Protein AF-A0A966W311-F1 (afdb_monomer_lite)

Sequence (156 aa):
MRWWLFLTFLLVTSCRGEPTAVVNETCNRNYNRINAELEATNYCITYKDCTTVKFGCPFGCYYALNKDADVNYFTQQMRLYRQECNTCEYQCAPEARRLQCINHRCTIGFEADIHPKQDKWRVYRDPEDERVLNVPPPPKGTADQPKQKLLQPFTR

Structure (mmCIF, N/CA/C/O backbone):
data_AF-A0A966W311-F1
#
_entry.id   AF-A0A966W311-F1
#
loop_
_atom_site.group_PDB
_atom_site.id
_atom_site.type_symbol
_atom_site.label_atom_id
_atom_site.label_alt_id
_atom_site.label_comp_id
_atom_site.label_asym_id
_atom_site.label_entity_id
_atom_site.label_seq_id
_atom_site.pdbx_PDB_ins_code
_atom_site.Cartn_x
_atom_site.Cartn_y
_atom_site.Cartn_z
_atom_site.occupancy
_atom_site.B_iso_or_equiv
_atom_site.auth_seq_id
_atom_site.auth_comp_id
_atom_site.auth_asym_id
_atom_site.auth_atom_id
_atom_site.pdbx_PDB_model_num
ATOM 1 N N . MET A 1 1 ? 18.727 19.021 75.616 1.00 45.47 1 MET A N 1
ATOM 2 C CA . MET A 1 1 ? 18.469 18.074 74.510 1.00 45.47 1 MET A CA 1
ATOM 3 C C . MET A 1 1 ? 17.061 18.346 73.996 1.00 45.47 1 MET A C 1
ATOM 5 O O . MET A 1 1 ? 16.103 18.064 74.700 1.00 45.47 1 MET A O 1
ATOM 9 N N . ARG A 1 2 ? 16.942 19.059 72.868 1.00 47.03 2 ARG A N 1
ATOM 10 C CA . ARG A 1 2 ? 15.672 19.549 72.304 1.00 47.03 2 ARG A CA 1
ATOM 11 C C . ARG A 1 2 ? 15.184 18.557 71.250 1.00 47.03 2 ARG A C 1
ATOM 13 O O . ARG A 1 2 ? 15.861 18.347 70.252 1.00 47.03 2 ARG A O 1
ATOM 20 N N . TRP A 1 3 ? 14.033 17.954 71.516 1.00 48.94 3 TRP A N 1
ATOM 21 C CA . TRP A 1 3 ? 13.428 16.864 70.754 1.00 48.94 3 TRP A CA 1
ATOM 22 C C . TRP A 1 3 ? 12.116 17.352 70.131 1.00 48.94 3 TRP A C 1
ATOM 24 O O . TRP A 1 3 ? 11.046 16.917 70.515 1.00 48.94 3 TRP A O 1
ATOM 34 N N . TRP A 1 4 ? 12.184 18.353 69.254 1.00 50.94 4 TRP A N 1
ATOM 35 C CA . TRP A 1 4 ? 11.025 18.907 68.544 1.00 50.94 4 TRP A CA 1
ATOM 36 C C . TRP A 1 4 ? 11.514 19.460 67.209 1.00 50.94 4 TRP A C 1
ATOM 38 O O . TRP A 1 4 ? 12.092 20.539 67.199 1.00 50.94 4 TRP A O 1
ATOM 48 N N . LEU A 1 5 ? 11.354 18.691 66.127 1.00 53.41 5 LEU A N 1
ATOM 49 C CA . LEU A 1 5 ? 11.270 19.138 64.722 1.00 53.41 5 LEU A CA 1
ATOM 50 C C . LEU A 1 5 ? 11.012 17.911 63.818 1.00 53.41 5 LEU A C 1
ATOM 52 O O . LEU A 1 5 ? 11.727 17.634 62.865 1.00 53.41 5 LEU A O 1
ATOM 56 N N . PHE A 1 6 ? 9.969 17.149 64.146 1.00 57.44 6 PHE A N 1
ATOM 57 C CA . PHE A 1 6 ? 9.293 16.269 63.192 1.00 57.44 6 PHE A CA 1
ATOM 58 C C . PHE A 1 6 ? 7.971 16.942 62.839 1.00 57.44 6 PHE A C 1
ATOM 60 O O . PHE A 1 6 ? 6.929 16.580 63.372 1.00 57.44 6 PHE A O 1
ATOM 67 N N . LEU A 1 7 ? 8.002 17.984 62.010 1.00 56.34 7 LEU A N 1
ATOM 68 C CA . LEU A 1 7 ? 6.771 18.563 61.486 1.00 56.34 7 LEU A CA 1
ATOM 69 C C . LEU A 1 7 ? 6.967 19.029 60.044 1.00 56.34 7 LEU A C 1
ATOM 71 O O . LEU A 1 7 ? 7.806 19.874 59.746 1.00 56.34 7 LEU A O 1
ATOM 75 N N . THR A 1 8 ? 6.111 18.458 59.196 1.00 60.50 8 THR A N 1
ATOM 76 C CA . THR A 1 8 ? 5.566 19.029 57.961 1.00 60.50 8 THR A CA 1
ATOM 77 C C . THR A 1 8 ? 6.534 19.269 56.812 1.00 60.50 8 THR A C 1
ATOM 79 O O . THR A 1 8 ? 6.935 20.394 56.565 1.00 60.50 8 THR A O 1
ATOM 82 N N . PHE A 1 9 ? 6.759 18.235 56.003 1.00 53.72 9 PHE A N 1
ATOM 83 C CA . PHE A 1 9 ? 6.685 18.396 54.547 1.00 53.72 9 PHE A CA 1
ATOM 84 C C . PHE A 1 9 ? 6.136 17.096 53.937 1.00 53.72 9 PHE A C 1
ATOM 86 O O . PHE A 1 9 ? 6.820 16.336 53.260 1.00 53.72 9 PHE A O 1
ATOM 93 N N . LEU A 1 10 ? 4.859 16.823 54.242 1.00 54.69 10 LEU A N 1
ATOM 94 C CA . LEU A 1 10 ? 4.003 15.963 53.426 1.00 54.69 10 LEU A CA 1
ATOM 95 C C . LEU A 1 10 ? 3.847 16.682 52.082 1.00 54.69 10 LEU A C 1
ATOM 97 O O . LEU A 1 10 ? 2.935 17.485 51.891 1.00 54.69 10 LEU A O 1
ATOM 101 N N . LEU A 1 11 ? 4.799 16.445 51.178 1.00 57.00 11 LEU A N 1
ATOM 102 C CA . LEU A 1 11 ? 4.604 16.677 49.757 1.00 57.00 11 LEU A CA 1
ATOM 103 C C . LEU A 1 11 ? 3.418 15.805 49.361 1.00 57.00 11 LEU A C 1
ATOM 105 O O . LEU A 1 11 ? 3.548 14.607 49.127 1.00 57.00 11 LEU A O 1
ATOM 109 N N . VAL A 1 12 ? 2.239 16.423 49.339 1.00 58.44 12 VAL A N 1
ATOM 110 C CA . VAL A 1 12 ? 1.098 15.956 48.564 1.00 58.44 12 VAL A CA 1
ATOM 111 C C . VAL A 1 12 ? 1.536 16.097 47.111 1.00 58.44 12 VAL A C 1
ATOM 113 O O . VAL A 1 12 ? 1.206 17.063 46.425 1.00 58.44 12 VAL A O 1
ATOM 116 N N . THR A 1 13 ? 2.372 15.164 46.659 1.00 64.62 13 THR A N 1
ATOM 117 C CA . THR A 1 13 ? 2.631 14.908 45.251 1.00 64.62 13 THR A CA 1
ATOM 118 C C . THR A 1 13 ? 1.300 14.423 44.713 1.00 64.62 13 THR A C 1
ATOM 120 O O . THR A 1 13 ? 0.960 13.244 44.749 1.00 64.62 13 THR A O 1
ATOM 123 N N . SER A 1 14 ? 0.476 15.395 44.334 1.00 57.12 14 SER A N 1
ATOM 124 C CA . SER A 1 14 ? -0.745 15.192 43.592 1.00 57.12 14 SER A CA 1
ATOM 125 C C . SER A 1 14 ? -0.320 14.484 42.312 1.00 57.12 14 SER A C 1
ATOM 127 O O . SER A 1 14 ? 0.188 15.114 41.385 1.00 57.12 14 SER A O 1
ATOM 129 N N . CYS A 1 15 ? -0.442 13.156 42.300 1.00 64.44 15 CYS A N 1
ATOM 130 C CA . CYS A 1 15 ? -0.427 12.369 41.084 1.00 64.44 15 CYS A CA 1
ATOM 131 C C . CYS A 1 15 ? -1.618 12.856 40.257 1.00 64.44 15 CYS A C 1
ATOM 133 O O . CYS A 1 15 ? -2.712 12.299 40.325 1.00 64.44 15 CYS A O 1
ATOM 135 N N . ARG A 1 16 ? -1.427 13.941 39.502 1.00 66.56 16 ARG A N 1
ATOM 136 C CA . ARG A 1 16 ? -2.211 14.198 38.304 1.00 66.56 16 ARG A CA 1
ATOM 137 C C . ARG A 1 16 ? -1.909 13.015 37.400 1.00 66.56 16 ARG A C 1
ATOM 139 O O . ARG A 1 16 ? -0.871 12.997 36.751 1.00 66.56 16 ARG A O 1
ATOM 146 N N . GLY A 1 17 ? -2.762 11.994 37.457 1.00 60.34 17 GLY A N 1
ATOM 147 C CA . GLY A 1 17 ? -2.795 10.970 36.430 1.00 60.34 17 GLY A CA 1
ATOM 148 C C . GLY A 1 17 ? -3.001 11.706 35.119 1.00 60.34 17 GLY A C 1
ATOM 149 O O . GLY A 1 17 ? -4.065 12.287 34.900 1.00 60.34 17 GLY A O 1
ATOM 150 N N . GLU A 1 18 ? -1.949 11.780 34.309 1.00 64.06 18 GLU A N 1
ATOM 151 C CA . GLU A 1 18 ? -2.090 12.212 32.931 1.00 64.06 18 GLU A CA 1
ATOM 152 C C . GLU A 1 18 ? -3.158 11.317 32.300 1.00 64.06 18 GLU A C 1
ATOM 154 O O . GLU A 1 18 ? -3.146 10.104 32.541 1.00 64.06 18 GLU A O 1
ATOM 159 N N . PRO A 1 19 ? -4.117 11.886 31.552 1.00 60.56 19 PRO A N 1
ATOM 160 C CA . PRO A 1 19 ? -5.024 11.079 30.766 1.00 60.56 19 PRO A CA 1
ATOM 161 C C . PRO A 1 19 ? -4.152 10.279 29.807 1.00 60.56 19 PRO A C 1
ATOM 163 O O . PRO A 1 19 ? -3.635 10.808 28.823 1.00 60.56 19 PRO A O 1
ATOM 166 N N . THR A 1 20 ? -3.939 9.004 30.125 1.00 58.88 20 THR A N 1
ATOM 167 C CA . THR A 1 20 ? -3.372 8.070 29.176 1.00 58.88 20 THR A CA 1
ATOM 168 C C . THR A 1 20 ? -4.370 8.056 28.038 1.00 58.88 20 THR A C 1
ATOM 170 O O . THR A 1 20 ? -5.514 7.630 28.199 1.00 58.88 20 THR A O 1
ATOM 173 N N . ALA A 1 21 ? -3.976 8.633 26.902 1.00 59.97 21 ALA A N 1
ATOM 174 C CA . ALA A 1 21 ? -4.679 8.397 25.661 1.00 59.97 21 ALA A CA 1
ATOM 175 C C . ALA A 1 21 ? -4.801 6.878 25.576 1.00 59.97 21 ALA A C 1
ATOM 177 O O . ALA A 1 21 ? -3.786 6.184 25.492 1.00 59.97 21 ALA A O 1
ATOM 178 N N . VAL A 1 22 ? -6.018 6.362 25.751 1.00 58.69 22 VAL A N 1
ATOM 179 C CA . VAL A 1 22 ? -6.291 4.934 25.656 1.00 58.69 22 VAL A CA 1
ATOM 180 C C . VAL A 1 22 ? -6.101 4.621 24.187 1.00 58.69 22 VAL A C 1
ATOM 182 O O . VAL A 1 22 ? -7.022 4.723 23.380 1.00 58.69 22 VAL A O 1
ATOM 185 N N . VAL A 1 23 ? -4.852 4.359 23.815 1.00 65.38 23 VAL A N 1
ATOM 186 C CA . VAL A 1 23 ? -4.510 3.896 22.488 1.00 65.38 23 VAL A CA 1
ATOM 187 C C . VAL A 1 23 ? -5.241 2.577 22.365 1.00 65.38 23 VAL A C 1
ATOM 189 O O . VAL A 1 23 ? -4.987 1.651 23.133 1.00 65.38 23 VAL A O 1
ATOM 192 N N . ASN A 1 24 ? -6.223 2.525 21.470 1.00 85.81 24 ASN A N 1
ATOM 193 C CA . ASN A 1 24 ? -7.012 1.325 21.280 1.00 85.81 24 ASN A CA 1
ATOM 194 C C . ASN A 1 24 ? -6.063 0.231 20.765 1.00 85.81 24 ASN A C 1
ATOM 196 O O . ASN A 1 24 ? -5.690 0.218 19.592 1.00 85.81 24 ASN A O 1
ATOM 200 N N . GLU A 1 25 ? -5.611 -0.648 21.664 1.00 89.69 25 GLU A N 1
ATOM 201 C CA . GLU A 1 25 ? -4.614 -1.681 21.366 1.00 89.69 25 GLU A CA 1
ATOM 202 C C . GLU A 1 25 ? -5.067 -2.583 20.216 1.00 89.69 25 GLU A C 1
ATOM 204 O O . GLU A 1 25 ? -4.249 -3.007 19.398 1.00 89.69 25 GLU A O 1
ATOM 209 N N . THR A 1 26 ? -6.375 -2.832 20.115 1.00 91.00 26 THR A N 1
ATOM 210 C CA . THR A 1 26 ? -6.983 -3.576 19.008 1.00 91.00 26 THR A CA 1
ATOM 211 C C . THR A 1 26 ? -6.765 -2.853 17.686 1.00 91.00 26 THR A C 1
ATOM 213 O O . THR A 1 26 ? -6.376 -3.477 16.700 1.00 91.00 26 THR A O 1
ATOM 216 N N . CYS A 1 27 ? -6.927 -1.532 17.667 1.00 90.69 27 CYS A N 1
ATOM 217 C CA . CYS A 1 27 ? -6.671 -0.723 16.483 1.00 90.69 27 CYS A CA 1
ATOM 218 C C . CYS A 1 27 ? -5.199 -0.720 16.102 1.00 90.69 27 CYS A C 1
ATOM 220 O O . CYS A 1 27 ? -4.873 -1.026 14.962 1.00 90.69 27 CYS A O 1
ATOM 222 N N . ASN A 1 28 ? -4.288 -0.508 17.049 1.00 91.25 28 ASN A N 1
ATOM 223 C CA . ASN A 1 28 ? -2.859 -0.606 16.749 1.00 91.25 28 ASN A CA 1
ATOM 224 C C . ASN A 1 28 ? -2.475 -1.988 16.207 1.00 91.25 28 ASN A C 1
ATOM 226 O O . ASN A 1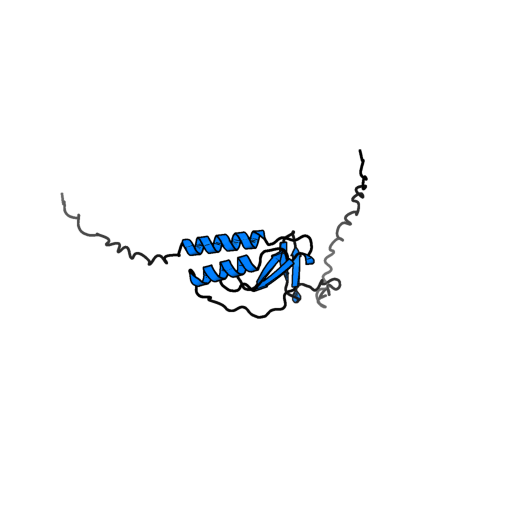 28 ? -1.725 -2.094 15.237 1.00 91.25 28 ASN A O 1
ATOM 230 N N . ARG A 1 29 ? -3.024 -3.058 16.788 1.00 93.94 29 ARG A N 1
ATOM 231 C CA . ARG A 1 29 ? -2.790 -4.427 16.321 1.00 93.94 29 ARG A CA 1
ATOM 232 C C . ARG A 1 29 ? -3.303 -4.636 14.897 1.00 93.94 29 ARG A C 1
ATOM 234 O O . ARG A 1 29 ? -2.569 -5.163 14.064 1.00 93.94 29 ARG A O 1
ATOM 241 N N . ASN A 1 30 ? -4.531 -4.209 14.611 1.00 93.75 30 ASN A N 1
ATOM 242 C CA . ASN A 1 30 ? -5.134 -4.342 13.286 1.00 93.75 30 ASN A CA 1
ATOM 243 C C . ASN A 1 30 ? -4.400 -3.496 12.241 1.00 93.75 30 ASN A C 1
ATOM 245 O O . ASN A 1 30 ? -4.159 -3.980 11.137 1.00 93.75 30 ASN A O 1
ATOM 249 N N . TYR A 1 31 ? -3.987 -2.278 12.597 1.00 93.50 31 TYR A N 1
ATOM 250 C CA . TYR A 1 31 ? -3.182 -1.412 11.740 1.00 93.50 31 TYR A CA 1
ATOM 251 C C . TYR A 1 31 ? -1.858 -2.086 11.374 1.00 93.50 31 TYR A C 1
ATOM 253 O O . TYR A 1 31 ? -1.554 -2.251 10.194 1.00 93.50 31 TYR A O 1
ATOM 261 N N . ASN A 1 32 ? -1.107 -2.543 12.381 1.00 95.06 32 ASN A N 1
ATOM 262 C CA . ASN A 1 32 ? 0.189 -3.187 12.182 1.00 95.06 32 ASN A CA 1
ATOM 263 C C . ASN A 1 32 ? 0.068 -4.461 11.342 1.00 95.06 32 ASN A C 1
ATOM 265 O O . ASN A 1 32 ? 0.903 -4.695 10.471 1.00 95.06 32 ASN A O 1
ATOM 269 N N . ARG A 1 33 ? -0.985 -5.259 11.567 1.00 96.81 33 ARG A N 1
ATOM 270 C CA . ARG A 1 33 ? -1.264 -6.460 10.773 1.00 96.81 33 ARG A CA 1
ATOM 271 C C . ARG A 1 33 ? -1.496 -6.115 9.302 1.00 96.81 33 ARG A C 1
ATOM 273 O O . ARG A 1 33 ? -0.799 -6.649 8.448 1.00 96.81 33 ARG A O 1
ATOM 280 N N . ILE A 1 34 ? -2.432 -5.207 9.013 1.00 95.50 34 ILE A N 1
ATOM 281 C CA . ILE A 1 34 ? -2.757 -4.803 7.635 1.00 95.50 34 ILE A CA 1
ATOM 282 C C . ILE A 1 34 ? -1.520 -4.215 6.946 1.00 95.50 34 ILE A C 1
ATOM 284 O O . ILE A 1 34 ? -1.239 -4.548 5.799 1.00 95.50 34 ILE A O 1
ATOM 288 N N . ASN A 1 35 ? -0.749 -3.380 7.649 1.00 94.88 35 ASN A N 1
ATOM 289 C CA . ASN A 1 35 ? 0.459 -2.774 7.098 1.00 94.88 35 ASN A CA 1
ATOM 290 C C . ASN A 1 35 ? 1.538 -3.817 6.767 1.00 94.88 35 ASN A C 1
ATOM 292 O O . ASN A 1 35 ? 2.153 -3.753 5.707 1.00 94.88 35 ASN A O 1
ATOM 296 N N . ALA A 1 36 ? 1.743 -4.808 7.638 1.00 97.06 36 ALA A N 1
ATOM 297 C CA . ALA A 1 36 ? 2.680 -5.897 7.377 1.00 97.06 36 ALA A CA 1
ATOM 298 C C . ALA A 1 36 ? 2.252 -6.757 6.175 1.00 97.06 36 ALA A C 1
ATOM 300 O O . ALA A 1 36 ? 3.091 -7.141 5.362 1.00 97.06 36 ALA A O 1
ATOM 301 N N . GLU A 1 37 ? 0.953 -7.033 6.032 1.00 97.19 37 GLU A N 1
ATOM 302 C CA . GLU A 1 37 ? 0.415 -7.770 4.884 1.00 97.19 37 GLU A CA 1
ATOM 303 C C . GLU A 1 37 ? 0.572 -6.976 3.573 1.00 97.19 37 GLU A C 1
ATOM 305 O O . GLU A 1 37 ? 0.964 -7.552 2.560 1.00 97.19 37 GLU A O 1
ATOM 310 N N . LEU A 1 38 ? 0.350 -5.656 3.585 1.00 95.81 38 LEU A N 1
ATOM 311 C CA . LEU A 1 38 ? 0.613 -4.792 2.424 1.00 95.81 38 LEU A CA 1
ATOM 312 C C . LEU A 1 38 ? 2.088 -4.829 2.016 1.00 95.81 38 LEU A C 1
ATOM 314 O O . LEU A 1 38 ? 2.391 -5.042 0.842 1.00 95.81 38 LEU A O 1
ATOM 318 N N . GLU A 1 39 ? 3.000 -4.681 2.977 1.00 95.88 39 GLU A N 1
ATOM 319 C CA . GLU A 1 39 ? 4.446 -4.760 2.742 1.00 95.88 39 GLU A CA 1
ATOM 320 C C . GLU A 1 39 ? 4.866 -6.114 2.160 1.00 95.88 39 GLU A C 1
ATOM 322 O O . GLU A 1 39 ? 5.712 -6.171 1.270 1.00 95.88 39 GLU A O 1
ATOM 327 N N . ALA A 1 40 ? 4.240 -7.211 2.592 1.00 97.62 40 ALA A N 1
ATOM 328 C CA . ALA A 1 40 ? 4.505 -8.536 2.037 1.00 97.62 40 ALA A CA 1
ATOM 329 C C . ALA A 1 40 ? 4.095 -8.658 0.556 1.00 97.62 40 ALA A C 1
ATOM 331 O O . ALA A 1 40 ? 4.675 -9.453 -0.180 1.00 97.62 40 ALA A O 1
ATOM 332 N N . THR A 1 41 ? 3.133 -7.852 0.095 1.00 97.75 41 THR A N 1
ATOM 333 C CA . THR A 1 41 ? 2.734 -7.795 -1.324 1.00 97.75 41 THR A CA 1
ATOM 334 C C . THR A 1 41 ? 3.561 -6.820 -2.163 1.00 97.75 41 THR A C 1
ATOM 336 O O . THR A 1 41 ? 3.387 -6.747 -3.380 1.00 97.75 41 THR A O 1
ATOM 339 N N . ASN A 1 42 ? 4.487 -6.082 -1.549 1.00 97.56 42 ASN A N 1
ATOM 340 C CA . ASN A 1 42 ? 5.347 -5.113 -2.219 1.00 97.56 42 ASN A CA 1
ATOM 341 C C . ASN A 1 42 ? 6.579 -5.788 -2.849 1.00 97.56 42 ASN A C 1
ATOM 343 O O . ASN A 1 42 ? 7.708 -5.593 -2.407 1.00 97.56 42 ASN A O 1
ATOM 347 N N . TYR A 1 43 ? 6.377 -6.583 -3.900 1.00 98.31 43 TYR A N 1
ATOM 348 C CA . TYR A 1 43 ? 7.471 -7.273 -4.590 1.00 98.31 43 TYR A CA 1
ATOM 349 C C . TYR A 1 43 ? 7.334 -7.239 -6.115 1.00 98.31 43 TYR A C 1
ATOM 351 O O . TYR A 1 43 ? 6.228 -7.206 -6.657 1.00 98.31 43 TYR A O 1
ATOM 359 N N . CYS A 1 44 ? 8.465 -7.276 -6.822 1.00 98.38 44 CYS A N 1
ATOM 360 C CA . CYS A 1 44 ? 8.501 -7.287 -8.286 1.00 98.38 44 CYS A CA 1
ATOM 361 C C . CYS A 1 44 ? 9.804 -7.856 -8.863 1.00 98.38 44 CYS A C 1
ATOM 363 O O . CYS A 1 44 ? 10.858 -7.842 -8.222 1.00 98.38 44 CYS A O 1
ATOM 365 N N . ILE A 1 45 ? 9.730 -8.308 -10.119 1.00 98.25 45 ILE A N 1
ATOM 366 C CA . ILE A 1 45 ? 10.902 -8.583 -10.964 1.00 98.25 45 ILE A CA 1
ATOM 367 C C . ILE A 1 45 ? 11.097 -7.416 -11.936 1.00 98.25 45 ILE A C 1
ATOM 369 O O . ILE A 1 45 ? 12.212 -6.947 -12.151 1.00 98.25 45 ILE A O 1
ATOM 373 N N . THR A 1 46 ? 9.996 -6.919 -12.502 1.00 97.31 46 THR A N 1
ATOM 374 C CA . THR A 1 46 ? 9.956 -5.773 -13.411 1.00 97.31 46 THR A CA 1
ATOM 375 C C . THR A 1 46 ? 8.856 -4.796 -12.999 1.00 97.31 46 THR A C 1
ATOM 377 O O . THR A 1 46 ? 7.932 -5.152 -12.273 1.00 97.31 46 THR A O 1
ATOM 380 N N . TYR A 1 47 ? 8.889 -3.558 -13.507 1.00 95.88 47 TYR A N 1
ATOM 381 C CA . TYR A 1 47 ? 7.825 -2.580 -13.222 1.00 95.88 47 TYR A CA 1
ATOM 382 C C . TYR A 1 47 ? 6.434 -3.044 -13.697 1.00 95.88 47 TYR A C 1
ATOM 384 O O . TYR A 1 47 ? 5.426 -2.573 -13.182 1.00 95.88 47 TYR A O 1
ATOM 392 N N . LYS A 1 48 ? 6.369 -3.969 -14.669 1.00 97.00 48 LYS A N 1
ATOM 393 C CA . LYS A 1 48 ? 5.113 -4.541 -15.182 1.00 97.00 48 LYS A CA 1
ATOM 394 C C . LYS A 1 48 ? 4.442 -5.486 -14.190 1.00 97.00 48 LYS A C 1
ATOM 396 O O . LYS A 1 48 ? 3.292 -5.856 -14.404 1.00 97.00 48 LYS A O 1
ATOM 401 N N . ASP A 1 49 ? 5.160 -5.894 -13.149 1.00 98.12 49 ASP A N 1
ATOM 402 C CA . ASP A 1 49 ? 4.617 -6.692 -12.053 1.00 98.12 49 ASP A CA 1
ATOM 403 C C . ASP A 1 49 ? 3.995 -5.812 -10.976 1.00 98.12 49 ASP A C 1
ATOM 405 O O . ASP A 1 49 ? 3.409 -6.339 -10.044 1.0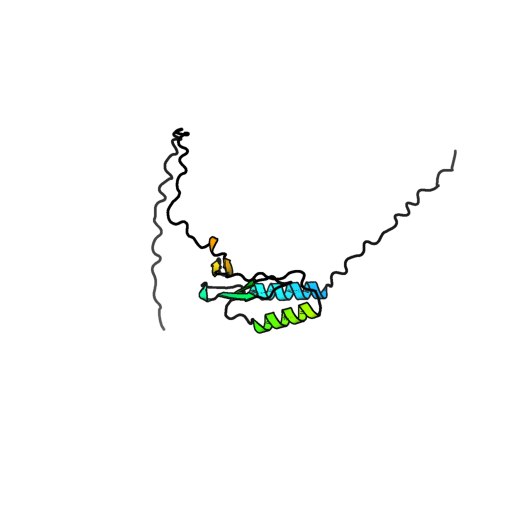0 98.12 49 ASP A O 1
ATOM 409 N N . CYS A 1 50 ? 4.108 -4.488 -11.089 1.00 97.19 50 CYS A N 1
ATOM 410 C CA . CYS A 1 50 ? 3.565 -3.554 -10.121 1.00 97.19 50 CYS A CA 1
ATOM 411 C C . CYS A 1 50 ? 2.210 -3.003 -10.572 1.00 97.19 50 CYS A C 1
ATOM 413 O O . CYS A 1 50 ? 1.962 -2.774 -11.756 1.00 97.19 50 CYS A O 1
ATOM 415 N N . THR A 1 51 ? 1.365 -2.705 -9.594 1.00 95.88 51 THR A N 1
ATOM 416 C CA . THR A 1 51 ? 0.135 -1.929 -9.731 1.00 95.88 51 THR A CA 1
ATOM 417 C C . THR A 1 51 ? 0.064 -0.872 -8.627 1.00 95.88 51 THR A C 1
ATOM 419 O O . THR A 1 51 ? 0.747 -0.983 -7.605 1.00 95.88 51 THR A O 1
ATOM 422 N N . THR A 1 52 ? -0.753 0.160 -8.831 1.00 93.88 52 THR A N 1
ATOM 423 C CA . THR A 1 52 ? -0.984 1.222 -7.844 1.00 93.88 52 THR A CA 1
ATOM 424 C C . THR A 1 52 ? -2.412 1.139 -7.338 1.00 93.88 52 THR A C 1
ATOM 426 O O . THR A 1 52 ? -3.350 1.122 -8.134 1.00 93.88 52 THR A O 1
ATOM 429 N N . VAL A 1 53 ? -2.593 1.181 -6.020 1.00 93.12 53 VAL A N 1
ATOM 430 C CA . VAL A 1 53 ? -3.918 1.236 -5.393 1.00 93.12 53 VAL A CA 1
ATOM 431 C C . VAL A 1 53 ? -4.026 2.460 -4.496 1.00 93.12 53 VAL A C 1
ATOM 433 O O . VAL A 1 53 ? -3.092 2.812 -3.774 1.00 93.12 53 VAL A O 1
ATOM 436 N N . LYS A 1 54 ? -5.186 3.120 -4.546 1.00 91.94 54 LYS A N 1
ATOM 437 C CA . LYS A 1 54 ? -5.522 4.262 -3.694 1.00 91.94 54 LYS A CA 1
ATOM 438 C C . LYS A 1 54 ? -6.346 3.793 -2.496 1.00 91.94 54 LYS A C 1
ATOM 440 O O . LYS A 1 54 ? -7.565 3.684 -2.584 1.00 91.94 54 LYS A O 1
ATOM 445 N N . PHE A 1 55 ? -5.676 3.527 -1.381 1.00 89.81 55 PHE A N 1
ATOM 446 C CA . PHE A 1 55 ? -6.320 3.080 -0.143 1.00 89.81 55 PHE A CA 1
ATOM 447 C C . PHE A 1 55 ? -6.796 4.238 0.744 1.00 89.81 55 PHE A C 1
ATOM 449 O O . PHE A 1 55 ? -7.885 4.178 1.330 1.00 89.81 55 PHE A O 1
ATOM 456 N N . GLY A 1 56 ? -5.998 5.307 0.797 1.00 88.38 56 GLY A N 1
ATOM 457 C CA . GLY A 1 56 ? -6.272 6.497 1.588 1.00 88.38 56 GLY A CA 1
ATOM 458 C C . GLY A 1 56 ? -5.905 6.354 3.065 1.00 88.38 56 GLY A C 1
ATOM 459 O O . GLY A 1 56 ? -5.204 5.439 3.494 1.00 88.38 56 GLY A O 1
ATOM 460 N N . CYS A 1 57 ? -6.385 7.303 3.859 1.00 86.75 57 CYS A N 1
ATOM 461 C CA . CYS A 1 57 ? -6.174 7.318 5.299 1.00 86.75 57 CYS A CA 1
ATOM 462 C C . CYS A 1 57 ? -6.812 6.075 5.979 1.00 86.75 57 CYS A C 1
ATOM 464 O O . CYS A 1 57 ? -7.863 5.593 5.525 1.00 86.75 57 CYS A O 1
ATOM 466 N N . PRO A 1 58 ? -6.185 5.523 7.040 1.00 90.25 58 PRO A N 1
ATOM 467 C CA . PRO A 1 58 ? -4.916 5.946 7.664 1.00 90.25 58 PRO A CA 1
ATOM 468 C C . PRO A 1 58 ? -3.656 5.349 7.037 1.00 90.25 58 PRO A C 1
ATOM 470 O O . PRO A 1 58 ? -2.559 5.768 7.383 1.00 90.25 58 PRO A O 1
ATOM 473 N N . PHE A 1 59 ? -3.797 4.399 6.119 1.00 89.12 59 PHE A N 1
ATOM 474 C CA . PHE A 1 59 ? -2.667 3.626 5.611 1.00 89.12 59 PHE A CA 1
ATOM 475 C C . PHE A 1 59 ? -1.787 4.436 4.658 1.00 89.12 59 PHE A C 1
ATOM 477 O O . PHE A 1 59 ? -0.619 4.134 4.499 1.00 89.12 59 PHE A O 1
ATOM 484 N N . GLY A 1 60 ? -2.295 5.494 4.042 1.00 88.94 60 GLY A N 1
ATOM 485 C CA . GLY A 1 60 ? -1.535 6.308 3.101 1.00 88.94 60 GLY A CA 1
ATOM 486 C C . GLY A 1 60 ? -2.240 6.375 1.762 1.00 88.94 60 GLY A C 1
ATOM 487 O O . GLY A 1 60 ? -3.079 5.544 1.412 1.00 88.94 60 GLY A O 1
ATOM 488 N N . CYS A 1 61 ? -1.940 7.420 1.001 1.00 89.50 61 CYS A N 1
ATOM 489 C CA . CYS A 1 61 ? -2.748 7.730 -0.168 1.00 89.50 61 CYS A CA 1
ATOM 490 C C . CYS A 1 61 ? -2.633 6.704 -1.283 1.00 89.50 61 CYS A C 1
ATOM 492 O O . CYS A 1 61 ? -3.650 6.308 -1.845 1.00 89.50 61 CYS A O 1
ATOM 494 N N . TYR A 1 62 ? -1.417 6.269 -1.582 1.00 91.50 62 TYR A N 1
ATOM 495 C CA . TYR A 1 62 ? -1.148 5.389 -2.702 1.00 91.50 62 TYR A CA 1
ATOM 496 C C . TYR A 1 62 ? -0.128 4.346 -2.293 1.00 91.50 62 TYR A C 1
ATOM 498 O O . TYR A 1 62 ? 0.897 4.686 -1.706 1.00 91.50 62 TYR A O 1
ATOM 506 N N . TYR A 1 63 ? -0.409 3.106 -2.662 1.00 93.94 63 TYR A N 1
ATOM 507 C CA . TYR A 1 63 ? 0.480 1.974 -2.474 1.00 93.94 63 TYR A CA 1
ATOM 508 C C . TYR A 1 63 ? 0.857 1.398 -3.824 1.00 93.94 63 TYR A C 1
ATOM 510 O O . TYR A 1 63 ? -0.003 1.243 -4.691 1.00 93.94 63 TYR A O 1
ATOM 518 N N . ALA A 1 64 ? 2.135 1.069 -3.976 1.00 95.44 64 ALA A N 1
ATOM 519 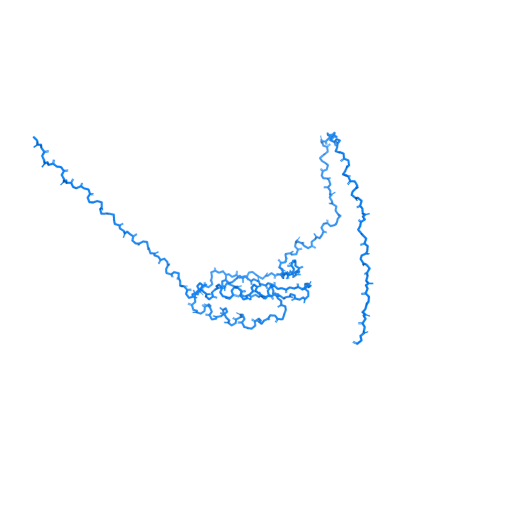C CA . ALA A 1 64 ? 2.608 0.235 -5.062 1.00 95.44 64 ALA A CA 1
ATOM 520 C C . ALA A 1 64 ? 2.741 -1.195 -4.541 1.00 95.44 64 ALA A C 1
ATOM 522 O O . ALA A 1 64 ? 3.377 -1.439 -3.518 1.00 95.44 64 ALA A O 1
ATOM 523 N N . LEU A 1 65 ? 2.116 -2.134 -5.228 1.00 96.81 65 LEU A N 1
ATOM 524 C CA . LEU A 1 65 ? 2.033 -3.538 -4.835 1.00 96.81 65 LEU A CA 1
ATOM 525 C C . LEU A 1 65 ? 2.170 -4.421 -6.064 1.00 96.81 65 LEU A C 1
ATOM 527 O O . LEU A 1 65 ? 2.053 -3.938 -7.190 1.00 96.81 65 LEU A O 1
ATOM 531 N N . ASN A 1 66 ? 2.437 -5.704 -5.857 1.00 98.38 66 ASN A N 1
ATOM 532 C CA . ASN A 1 66 ? 2.433 -6.659 -6.947 1.00 98.38 66 ASN A CA 1
ATOM 533 C C . ASN A 1 66 ? 1.034 -6.718 -7.591 1.00 98.38 66 ASN A C 1
ATOM 535 O O . ASN A 1 66 ? 0.026 -6.718 -6.890 1.00 98.38 66 ASN A O 1
ATOM 539 N N . LYS A 1 67 ? 0.953 -6.772 -8.920 1.00 98.00 67 LYS A N 1
ATOM 540 C CA . LYS A 1 67 ? -0.304 -6.802 -9.683 1.00 98.00 67 LYS A CA 1
ATOM 541 C C . LYS A 1 67 ? -1.206 -7.989 -9.330 1.00 98.00 67 LYS A C 1
ATOM 543 O O . LYS A 1 67 ? -2.412 -7.886 -9.518 1.00 98.00 67 LYS A O 1
ATOM 548 N N . ASP A 1 68 ? -0.619 -9.075 -8.828 1.00 98.12 68 ASP A N 1
ATOM 549 C CA . ASP A 1 68 ? -1.320 -10.303 -8.453 1.00 98.12 68 ASP A CA 1
ATOM 550 C C . ASP A 1 68 ? -1.776 -10.282 -6.978 1.00 98.12 68 ASP A C 1
ATOM 552 O O . ASP A 1 68 ? -2.332 -11.259 -6.478 1.00 98.12 68 ASP A O 1
ATOM 556 N N . ALA A 1 69 ? -1.550 -9.180 -6.253 1.00 97.75 69 ALA A N 1
ATOM 557 C CA . ALA A 1 69 ? -2.022 -9.014 -4.883 1.00 97.75 69 ALA A CA 1
ATOM 558 C C . ALA A 1 69 ? -3.557 -8.902 -4.809 1.00 97.75 69 ALA A C 1
ATOM 560 O O . ALA A 1 69 ? -4.203 -8.293 -5.665 1.00 97.75 69 ALA A O 1
ATOM 561 N N . ASP A 1 70 ? -4.147 -9.427 -3.732 1.00 97.81 70 ASP A N 1
ATOM 562 C CA . ASP A 1 70 ? -5.595 -9.387 -3.507 1.00 97.81 70 ASP A CA 1
ATOM 563 C C . ASP A 1 70 ? -6.065 -8.001 -3.027 1.00 97.81 70 ASP A C 1
ATOM 565 O O . ASP A 1 70 ? -6.266 -7.729 -1.840 1.00 97.81 70 ASP A O 1
ATOM 569 N N . VAL A 1 71 ? -6.246 -7.088 -3.981 1.00 95.69 71 VAL A N 1
ATOM 570 C CA . VAL A 1 71 ? -6.700 -5.712 -3.724 1.00 95.69 71 VAL A CA 1
ATOM 571 C C . VAL A 1 71 ? -8.077 -5.669 -3.048 1.00 95.69 71 VAL A C 1
ATOM 573 O O . VAL A 1 71 ? -8.346 -4.768 -2.244 1.00 95.69 71 VAL A O 1
ATOM 576 N N . ASN A 1 72 ? -8.949 -6.638 -3.338 1.00 96.38 72 ASN A N 1
ATOM 577 C CA . ASN A 1 72 ? -10.291 -6.698 -2.763 1.00 96.38 72 ASN A CA 1
ATOM 578 C C . ASN A 1 72 ? -10.227 -7.016 -1.270 1.00 96.38 72 ASN A C 1
ATOM 580 O O . ASN A 1 72 ? -10.872 -6.327 -0.473 1.00 96.38 72 ASN A O 1
ATOM 584 N N . TYR A 1 73 ? -9.394 -7.988 -0.892 1.00 96.38 73 TYR A N 1
ATOM 585 C CA . TYR A 1 73 ? -9.114 -8.304 0.503 1.00 96.38 73 TYR A CA 1
ATOM 586 C C . TYR A 1 73 ? -8.645 -7.063 1.272 1.00 96.38 73 TYR A C 1
ATOM 588 O O . TYR A 1 73 ? -9.276 -6.680 2.261 1.00 96.38 73 TYR A O 1
ATOM 596 N N . PHE A 1 74 ? -7.612 -6.363 0.790 1.00 95.75 74 PHE A N 1
ATOM 597 C CA . PHE A 1 74 ? -7.090 -5.175 1.480 1.00 95.75 74 PHE A CA 1
ATOM 598 C C . PHE A 1 74 ? -8.124 -4.056 1.588 1.00 95.75 74 PHE A C 1
ATOM 600 O O . PHE A 1 74 ? -8.283 -3.450 2.650 1.00 95.75 74 PHE A O 1
ATOM 607 N N . THR A 1 75 ? -8.889 -3.820 0.522 1.00 93.94 75 THR A N 1
ATOM 608 C CA . THR A 1 75 ? -9.966 -2.822 0.523 1.00 93.94 75 THR A CA 1
ATOM 609 C C . THR A 1 75 ? -11.007 -3.134 1.600 1.00 93.94 75 THR A C 1
ATOM 611 O O . THR A 1 75 ? -11.449 -2.236 2.325 1.00 93.94 75 THR A O 1
ATOM 614 N N . GLN A 1 76 ? -11.375 -4.409 1.751 1.00 95.44 76 GLN A N 1
ATOM 615 C CA . GLN A 1 76 ? -12.304 -4.855 2.782 1.00 95.44 76 GLN A CA 1
ATOM 616 C C . GLN A 1 76 ? -11.717 -4.701 4.190 1.00 95.44 76 GLN A C 1
ATOM 618 O O . GLN A 1 76 ? -12.401 -4.155 5.057 1.00 95.44 76 GLN A O 1
ATOM 623 N N . GLN A 1 77 ? -10.466 -5.117 4.416 1.00 95.19 77 GLN A N 1
ATOM 624 C CA . GLN A 1 77 ? -9.801 -4.994 5.720 1.00 95.19 77 GLN A CA 1
ATOM 625 C C . GLN A 1 77 ? -9.696 -3.535 6.172 1.00 95.19 77 GLN A C 1
ATOM 627 O O . GLN A 1 77 ? -10.009 -3.208 7.314 1.00 95.19 77 GLN A O 1
ATOM 632 N N . MET A 1 78 ? -9.341 -2.627 5.265 1.00 92.31 78 MET A N 1
ATOM 633 C CA . MET A 1 78 ? -9.256 -1.199 5.575 1.00 92.31 78 MET A CA 1
ATOM 634 C C . MET A 1 78 ? -10.620 -0.562 5.819 1.00 92.31 78 MET A C 1
ATOM 636 O O . MET A 1 78 ? -10.740 0.355 6.631 1.00 92.31 78 MET A O 1
ATOM 640 N N . ARG A 1 79 ? -11.666 -1.025 5.124 1.00 91.31 79 ARG A N 1
ATOM 641 C CA . ARG A 1 79 ? -13.040 -0.592 5.397 1.00 91.31 79 ARG A CA 1
ATOM 642 C C . ARG A 1 79 ? -13.459 -0.979 6.815 1.00 91.31 79 ARG A C 1
ATOM 644 O O . ARG A 1 79 ? -13.977 -0.117 7.514 1.00 91.31 79 ARG A O 1
ATOM 651 N N . LEU A 1 80 ? -13.205 -2.222 7.226 1.00 92.88 80 LEU A N 1
ATOM 652 C CA . LEU A 1 80 ? -13.497 -2.700 8.582 1.00 92.88 80 LEU A CA 1
ATOM 653 C C . LEU A 1 80 ? -12.695 -1.916 9.625 1.00 92.88 80 LEU A C 1
ATOM 655 O O . LEU A 1 80 ? -13.270 -1.381 1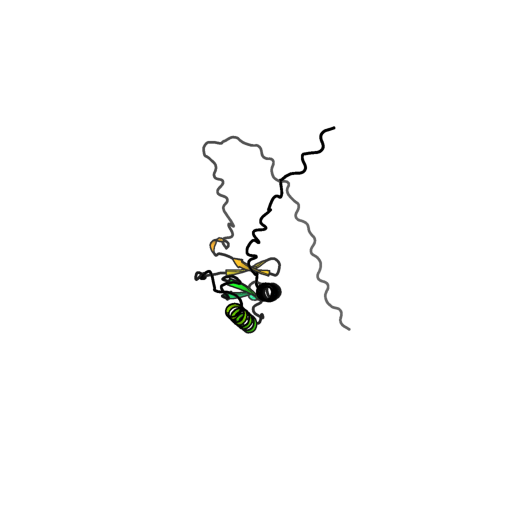0.565 1.00 92.88 80 LEU A O 1
ATOM 659 N N . TYR A 1 81 ? -11.395 -1.724 9.385 1.00 92.69 81 TYR A N 1
ATOM 660 C CA . TYR A 1 81 ? -10.550 -0.897 10.243 1.00 92.69 81 TYR A CA 1
ATOM 661 C C . TYR A 1 81 ? -11.133 0.509 10.445 1.00 92.69 81 TYR A C 1
ATOM 663 O O . TYR A 1 81 ? -11.252 0.980 11.570 1.00 92.69 81 TYR A O 1
ATOM 671 N N . ARG A 1 82 ? -11.534 1.192 9.365 1.00 89.81 82 ARG A N 1
ATOM 672 C CA . ARG A 1 82 ? -12.117 2.543 9.451 1.00 89.81 82 ARG A CA 1
ATOM 673 C C . ARG A 1 82 ? -13.439 2.582 10.217 1.00 89.81 82 ARG A C 1
ATOM 675 O O . ARG A 1 82 ? -13.736 3.593 10.836 1.00 89.81 82 ARG A O 1
ATOM 682 N N . GLN A 1 83 ? -14.227 1.511 10.174 1.00 90.31 83 GLN A N 1
ATOM 683 C CA . GLN A 1 83 ? -15.478 1.425 10.932 1.00 90.31 83 GLN A CA 1
ATOM 684 C C . GLN A 1 83 ? -15.234 1.288 12.440 1.00 90.31 83 GLN A C 1
ATOM 686 O O . GLN A 1 83 ? -16.026 1.799 13.224 1.00 90.31 83 GLN A O 1
ATOM 691 N N . GLU A 1 84 ? -14.152 0.619 12.837 1.00 90.06 84 GLU A N 1
ATOM 692 C CA . GLU A 1 84 ? -13.864 0.301 14.241 1.00 90.06 84 GLU A CA 1
ATOM 693 C C . GLU A 1 84 ? -12.940 1.315 14.924 1.00 90.06 84 GLU A C 1
ATOM 695 O O . GLU A 1 84 ? -13.073 1.560 16.122 1.00 90.06 84 GLU A O 1
ATOM 700 N N . CYS A 1 85 ? -11.976 1.871 14.185 1.00 87.31 85 CYS A N 1
ATOM 701 C CA . CYS A 1 85 ? -10.752 2.385 14.791 1.00 87.31 85 CYS A CA 1
ATOM 702 C C . CYS A 1 85 ? -10.424 3.848 14.552 1.00 87.31 85 CYS A C 1
ATOM 704 O O . CYS A 1 85 ? -9.730 4.423 15.389 1.00 87.31 85 CYS A O 1
ATOM 706 N N . ASN A 1 86 ? -10.824 4.457 13.432 1.00 71.81 86 ASN A N 1
ATOM 707 C CA . ASN A 1 86 ? -10.468 5.857 13.218 1.00 71.81 86 ASN A CA 1
ATOM 708 C C . ASN A 1 86 ? -11.301 6.593 12.164 1.00 71.81 86 ASN A C 1
ATOM 710 O O . ASN A 1 86 ? -11.718 6.029 11.152 1.00 71.81 86 ASN A O 1
ATOM 714 N N . THR A 1 87 ? -11.411 7.901 12.382 1.00 69.81 87 THR A N 1
ATOM 715 C CA . THR A 1 87 ? -11.816 8.935 11.427 1.00 69.81 87 THR A CA 1
ATOM 716 C C . THR A 1 87 ? -10.628 9.348 10.558 1.00 69.81 87 THR A C 1
ATOM 718 O O . THR A 1 87 ? -9.539 9.593 11.066 1.00 69.81 87 THR A O 1
ATOM 721 N N . CYS A 1 88 ? -10.817 9.432 9.238 1.00 77.19 88 CYS A N 1
ATOM 722 C CA . CYS A 1 88 ? -9.773 9.915 8.334 1.00 77.19 88 CYS A CA 1
ATOM 723 C C . CYS A 1 88 ? -9.401 11.372 8.639 1.00 77.19 88 CYS A C 1
ATOM 725 O O . CYS A 1 88 ? -10.255 12.248 8.532 1.00 77.19 88 CYS A O 1
ATOM 727 N N . GLU A 1 89 ? -8.126 11.643 8.911 1.00 80.19 89 GLU A N 1
ATOM 728 C CA . GLU A 1 89 ? -7.633 13.005 9.175 1.00 80.19 89 GLU A CA 1
ATOM 729 C C . GLU A 1 89 ? -7.224 13.763 7.904 1.00 80.19 89 GLU A C 1
ATOM 731 O O . GLU A 1 89 ? -7.018 14.974 7.937 1.00 80.19 89 GLU A O 1
ATOM 736 N N . TYR A 1 90 ? -7.103 13.072 6.766 1.00 83.81 90 TYR A N 1
ATOM 737 C CA . TYR A 1 90 ? -6.630 13.680 5.524 1.00 83.81 90 TYR A CA 1
ATOM 738 C C . TYR A 1 90 ? -7.288 13.099 4.271 1.00 83.81 90 TYR A C 1
ATOM 740 O O . TYR A 1 90 ? -7.730 11.946 4.228 1.00 83.81 90 TYR A O 1
ATOM 748 N N . GLN A 1 91 ? -7.315 13.921 3.222 1.00 85.31 91 GLN A N 1
ATOM 749 C CA . GLN A 1 91 ? -7.740 13.547 1.877 1.00 85.31 91 GLN A CA 1
ATOM 750 C C . GLN A 1 91 ? -6.535 13.439 0.945 1.00 85.31 91 GLN A C 1
ATOM 752 O O . GLN A 1 91 ? -5.532 14.130 1.099 1.00 85.31 91 GLN A O 1
ATOM 757 N N . CYS A 1 92 ? -6.648 12.564 -0.047 1.00 86.88 92 CYS A N 1
ATOM 758 C CA . CYS A 1 92 ? -5.564 12.274 -0.974 1.00 86.88 92 CYS A CA 1
ATOM 759 C C . CYS A 1 92 ? -5.736 13.026 -2.287 1.00 86.88 92 CYS A C 1
ATOM 761 O O . CYS A 1 92 ? -6.722 12.786 -2.998 1.00 86.88 92 CYS A O 1
ATOM 763 N N . ALA A 1 93 ? -4.745 13.853 -2.626 1.00 84.31 93 ALA A N 1
ATOM 764 C CA . ALA A 1 93 ? -4.662 14.542 -3.909 1.00 84.31 93 ALA A CA 1
ATOM 765 C C . ALA A 1 93 ? -4.707 13.544 -5.083 1.00 84.31 93 ALA A C 1
ATOM 767 O O . ALA A 1 93 ? -4.208 12.427 -4.936 1.00 84.31 93 ALA A O 1
ATOM 768 N N . PRO A 1 94 ? -5.322 13.899 -6.225 1.00 74.25 94 PRO A N 1
ATOM 769 C CA . PRO A 1 94 ? -5.240 13.110 -7.446 1.00 74.25 94 PRO A CA 1
ATOM 770 C C . PRO A 1 94 ? -3.865 13.315 -8.094 1.00 74.25 94 PRO A C 1
ATOM 772 O O . PRO A 1 94 ? -3.560 14.407 -8.556 1.00 74.25 94 PRO A O 1
ATOM 775 N N . GLU A 1 95 ? -3.036 12.275 -8.151 1.00 73.25 95 GLU A N 1
ATOM 776 C CA . GLU A 1 95 ? -1.745 12.343 -8.846 1.00 73.25 95 GLU A CA 1
ATOM 777 C C . GLU A 1 95 ? -1.555 11.212 -9.849 1.00 73.25 95 GLU A C 1
ATOM 779 O O . GLU A 1 95 ? -1.867 10.049 -9.575 1.00 73.25 95 GLU A O 1
ATOM 784 N N . ALA A 1 96 ? -0.969 11.580 -10.991 1.00 60.06 96 ALA A N 1
ATOM 785 C CA . ALA A 1 96 ? -0.353 10.651 -11.920 1.00 60.06 96 ALA A CA 1
ATOM 786 C C . ALA A 1 96 ? 0.971 10.171 -11.316 1.00 60.06 96 ALA A C 1
ATOM 788 O O . ALA A 1 96 ? 1.835 10.963 -10.944 1.00 60.06 96 ALA A O 1
ATOM 789 N N . ARG A 1 97 ? 1.103 8.856 -11.179 1.00 80.06 97 ARG A N 1
ATOM 790 C CA . ARG A 1 97 ? 2.222 8.202 -10.506 1.00 80.06 97 ARG A CA 1
ATOM 791 C C . ARG A 1 97 ? 2.781 7.138 -11.430 1.00 80.06 97 ARG A C 1
ATOM 793 O O . ARG A 1 97 ? 2.019 6.295 -11.905 1.00 80.06 97 ARG A O 1
ATOM 800 N N . ARG A 1 98 ? 4.090 7.164 -11.693 1.00 89.31 98 ARG A N 1
ATOM 801 C CA . ARG A 1 98 ? 4.736 6.094 -12.460 1.00 89.31 98 ARG A CA 1
ATOM 802 C C . ARG A 1 98 ? 5.267 5.033 -11.508 1.00 89.31 98 ARG A C 1
ATOM 804 O O . ARG A 1 98 ? 5.849 5.344 -10.470 1.00 89.31 98 ARG A O 1
ATOM 811 N N . LEU A 1 99 ? 5.060 3.780 -11.885 1.00 93.75 99 LEU A N 1
ATOM 812 C CA . LEU A 1 99 ? 5.548 2.630 -11.140 1.00 93.75 99 LEU A CA 1
ATOM 813 C C . LEU A 1 99 ? 6.971 2.284 -11.557 1.00 93.75 99 LEU A C 1
ATOM 815 O O . LEU A 1 99 ? 7.316 2.316 -12.740 1.00 93.75 99 LEU A O 1
ATOM 819 N N . GLN A 1 100 ? 7.779 1.919 -10.573 1.00 94.69 100 GLN A N 1
ATOM 820 C CA . GLN A 1 100 ? 9.132 1.422 -10.759 1.00 94.69 100 GLN A CA 1
ATOM 821 C C . GLN A 1 100 ? 9.312 0.130 -9.958 1.00 94.69 100 GLN A C 1
ATOM 823 O O . GLN A 1 100 ? 8.591 -0.126 -8.995 1.00 94.69 100 GLN A O 1
ATOM 828 N N . CYS A 1 101 ? 10.278 -0.686 -10.375 1.00 96.50 101 CYS A N 1
ATOM 829 C CA . CYS A 1 101 ? 10.731 -1.843 -9.614 1.00 96.50 101 CYS A CA 1
ATOM 830 C C . CYS A 1 101 ? 12.189 -1.611 -9.221 1.00 96.50 101 CYS A C 1
ATOM 832 O O . CYS A 1 101 ? 13.077 -1.702 -10.069 1.00 96.50 101 CYS A O 1
ATOM 834 N N . ILE A 1 102 ? 12.427 -1.256 -7.959 1.00 95.81 102 ILE A N 1
ATOM 835 C CA . ILE A 1 102 ? 13.760 -0.955 -7.426 1.00 95.81 102 ILE A CA 1
ATOM 836 C C . ILE A 1 102 ? 14.031 -1.925 -6.285 1.00 95.81 102 ILE A C 1
ATOM 838 O O . ILE A 1 102 ? 13.215 -2.050 -5.378 1.00 95.81 102 ILE A O 1
ATOM 842 N N . ASN A 1 103 ? 15.176 -2.612 -6.317 1.00 96.56 103 ASN A N 1
ATOM 843 C CA . ASN A 1 103 ? 15.569 -3.578 -5.283 1.00 96.56 103 ASN A CA 1
ATOM 844 C C . ASN A 1 103 ? 14.474 -4.625 -4.996 1.00 96.56 103 ASN A C 1
ATOM 846 O O . ASN A 1 103 ? 14.168 -4.909 -3.841 1.00 96.56 103 ASN A O 1
ATOM 850 N N . HIS A 1 104 ? 13.863 -5.163 -6.058 1.00 97.69 104 HIS A N 1
ATOM 851 C CA . HIS A 1 104 ? 12.752 -6.123 -5.994 1.00 97.69 104 HIS A CA 1
ATOM 852 C C . HIS A 1 104 ? 11.484 -5.622 -5.289 1.00 97.69 104 HIS A C 1
ATOM 854 O O . HIS A 1 104 ? 10.645 -6.431 -4.899 1.00 97.69 104 HIS A O 1
ATOM 860 N N . ARG A 1 105 ? 11.315 -4.303 -5.152 1.00 97.88 105 ARG A N 1
ATOM 861 C CA . ARG A 1 105 ? 10.153 -3.664 -4.529 1.00 97.88 105 ARG A CA 1
ATOM 862 C C . ARG A 1 105 ? 9.466 -2.699 -5.482 1.00 97.88 105 ARG A C 1
ATOM 864 O O . ARG A 1 105 ? 10.122 -1.981 -6.240 1.00 97.88 105 ARG A O 1
ATOM 871 N N . CYS A 1 106 ? 8.138 -2.677 -5.427 1.00 97.00 106 CYS A N 1
ATOM 872 C CA . CYS A 1 106 ? 7.342 -1.738 -6.204 1.00 97.00 106 CYS A CA 1
ATOM 873 C C . CYS A 1 106 ? 7.414 -0.351 -5.559 1.00 97.00 106 CYS A C 1
ATOM 875 O O . CYS A 1 106 ? 7.073 -0.186 -4.389 1.00 97.00 106 CYS A O 1
ATOM 877 N N . THR A 1 107 ? 7.839 0.655 -6.314 1.00 94.38 107 THR A N 1
ATOM 878 C CA . THR A 1 107 ? 7.952 2.034 -5.828 1.00 94.38 107 THR A CA 1
ATOM 879 C C . THR A 1 107 ? 7.160 2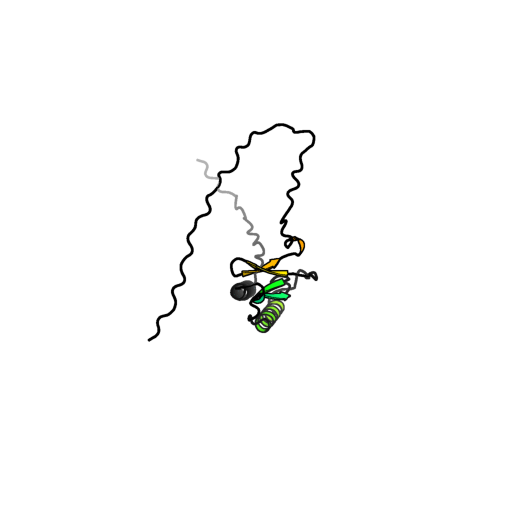.990 -6.710 1.00 94.38 107 THR A C 1
ATOM 881 O O . THR A 1 107 ? 6.899 2.736 -7.889 1.00 94.38 107 THR A O 1
ATOM 884 N N . ILE A 1 108 ? 6.740 4.098 -6.104 1.00 92.25 108 ILE A N 1
ATOM 885 C CA . ILE A 1 108 ? 6.021 5.184 -6.761 1.00 92.25 108 ILE A CA 1
ATOM 886 C C . ILE A 1 108 ? 7.026 6.311 -6.998 1.00 92.25 108 ILE A C 1
ATOM 888 O O . ILE A 1 108 ? 7.492 6.911 -6.033 1.00 92.25 108 ILE A O 1
ATOM 892 N N . GLY A 1 109 ? 7.349 6.594 -8.259 1.00 85.38 109 GLY A N 1
ATOM 893 C CA . GLY A 1 109 ? 8.177 7.741 -8.642 1.00 85.38 109 GLY A CA 1
ATOM 894 C C . GLY A 1 109 ? 7.329 8.927 -9.099 1.00 85.38 109 GLY A C 1
ATOM 895 O O . GLY A 1 109 ? 6.261 8.737 -9.698 1.00 85.38 109 GLY A O 1
ATOM 896 N N . PHE A 1 110 ? 7.812 10.147 -8.855 1.00 78.19 110 PHE A N 1
ATOM 897 C CA . PHE A 1 110 ? 7.242 11.348 -9.461 1.00 78.19 110 PHE A CA 1
ATOM 898 C C . PHE A 1 110 ? 7.848 11.552 -10.849 1.00 78.19 110 PHE A C 1
ATOM 900 O O . PHE A 1 110 ? 8.997 11.205 -11.099 1.00 78.19 110 PHE A O 1
ATOM 907 N N . GLU A 1 111 ? 7.082 12.121 -11.779 1.00 62.38 111 GLU A N 1
ATOM 908 C CA . GLU A 1 111 ? 7.523 12.312 -13.168 1.00 62.38 111 GLU A CA 1
ATOM 909 C C . GLU A 1 111 ? 8.814 13.151 -13.278 1.00 62.38 111 GLU A C 1
ATOM 911 O O . GLU A 1 111 ? 9.623 12.928 -14.178 1.00 62.38 111 GLU A O 1
ATOM 916 N N . ALA A 1 112 ? 9.056 14.046 -12.312 1.00 59.44 112 ALA A N 1
ATOM 917 C CA . ALA A 1 112 ? 10.284 14.837 -12.206 1.00 59.44 112 ALA A CA 1
ATOM 918 C C . ALA A 1 112 ? 11.547 13.989 -11.947 1.00 59.44 112 ALA A C 1
ATOM 920 O O . ALA A 1 112 ? 12.647 14.413 -12.303 1.00 59.44 112 ALA A O 1
ATOM 921 N N . ASP A 1 113 ? 11.393 12.777 -11.408 1.00 56.31 113 ASP A N 1
ATOM 922 C CA . ASP A 1 113 ? 12.491 11.851 -11.110 1.00 56.31 113 ASP A CA 1
ATOM 923 C C . ASP A 1 113 ? 12.860 10.971 -12.321 1.00 56.31 113 ASP A C 1
ATOM 925 O O . ASP A 1 113 ? 13.808 10.189 -12.274 1.00 56.31 113 ASP A O 1
ATOM 929 N N . ILE A 1 114 ? 12.111 11.085 -13.428 1.00 53.50 114 ILE A N 1
ATOM 930 C CA . ILE A 1 114 ? 12.204 10.217 -14.619 1.00 53.50 114 ILE A CA 1
ATOM 931 C C . ILE A 1 114 ? 12.892 10.937 -15.784 1.00 53.50 114 ILE A C 1
ATOM 933 O O . ILE A 1 114 ? 12.827 10.510 -16.935 1.00 53.50 114 ILE A O 1
ATOM 937 N N . HIS A 1 115 ? 13.620 12.013 -15.496 1.00 55.53 115 HIS A N 1
ATOM 938 C CA . HIS A 1 115 ? 14.678 12.449 -16.390 1.00 55.53 115 HIS A CA 1
ATOM 939 C C . HIS A 1 115 ? 15.982 11.778 -15.962 1.00 55.53 115 HIS A C 1
ATOM 941 O O . HIS A 1 115 ? 16.608 12.233 -15.000 1.00 55.53 115 HIS A O 1
ATOM 947 N N . PRO A 1 116 ? 16.494 10.774 -16.703 1.00 49.25 116 PRO A N 1
ATOM 948 C CA . PRO A 1 116 ? 17.932 10.674 -16.787 1.00 49.25 116 PRO A CA 1
ATOM 949 C C . PRO A 1 116 ? 18.391 12.028 -17.331 1.00 49.25 116 PRO A C 1
ATOM 951 O O . PRO A 1 116 ? 18.196 12.346 -18.503 1.00 49.25 116 PRO A O 1
ATOM 954 N N . LYS A 1 117 ? 19.031 12.841 -16.487 1.00 51.28 117 LYS A N 1
ATOM 955 C CA . LYS A 1 117 ? 20.092 13.727 -16.966 1.00 51.28 117 LYS A CA 1
ATOM 956 C C . LYS A 1 117 ? 21.218 12.834 -17.505 1.00 51.28 117 LYS A C 1
ATOM 958 O O . LYS A 1 117 ? 22.307 12.794 -16.945 1.00 51.28 117 LYS A O 1
ATOM 963 N N . GLN A 1 118 ? 20.947 12.067 -18.556 1.00 53.75 118 GLN A N 1
ATOM 964 C CA . GLN A 1 118 ? 21.978 11.741 -19.512 1.00 53.75 118 GLN A CA 1
ATOM 965 C C . GLN A 1 118 ? 22.163 13.028 -20.309 1.00 53.75 118 GLN A C 1
ATOM 967 O O . GLN A 1 118 ? 21.226 13.570 -20.884 1.00 53.75 118 GLN A O 1
ATOM 972 N N . ASP A 1 119 ? 23.379 13.548 -20.211 1.00 51.34 119 ASP A N 1
ATOM 973 C CA . ASP A 1 119 ? 23.920 14.593 -21.064 1.00 51.34 119 ASP A CA 1
ATOM 974 C C . ASP A 1 119 ? 23.404 16.000 -20.765 1.00 51.34 119 ASP A C 1
ATOM 976 O O . ASP A 1 119 ? 22.548 16.564 -21.440 1.00 51.34 119 ASP A O 1
ATOM 980 N N . LYS A 1 120 ? 24.006 16.607 -19.738 1.00 47.41 120 LYS A N 1
ATOM 981 C CA . LYS A 1 120 ? 24.827 17.825 -19.876 1.00 47.41 120 LYS A CA 1
ATOM 982 C C . LYS A 1 120 ? 25.012 18.406 -18.481 1.00 47.41 120 LYS A C 1
ATOM 984 O O . LYS A 1 120 ? 24.251 19.268 -18.040 1.00 47.41 120 LYS A O 1
ATOM 989 N N . TRP A 1 121 ? 26.062 17.965 -17.790 1.00 42.31 121 TRP A N 1
ATOM 990 C CA . TRP A 1 121 ? 26.708 18.840 -16.820 1.00 42.31 121 TRP A CA 1
ATOM 991 C C . TRP A 1 121 ? 27.131 20.089 -17.600 1.00 42.31 121 TRP A C 1
ATOM 993 O O . TRP A 1 121 ? 28.175 20.112 -18.248 1.00 42.31 121 TRP A O 1
ATOM 1003 N N . ARG A 1 122 ? 26.290 21.130 -17.613 1.00 47.09 122 ARG A N 1
ATOM 1004 C CA . ARG A 1 122 ? 26.810 22.477 -17.800 1.00 47.09 122 ARG A CA 1
ATOM 1005 C C . ARG A 1 122 ? 27.672 22.693 -16.571 1.00 47.09 122 ARG A C 1
ATOM 1007 O O . ARG A 1 122 ? 27.150 22.950 -15.492 1.00 47.09 122 ARG A O 1
ATOM 1014 N N . VAL A 1 123 ? 28.977 22.505 -16.743 1.00 52.31 123 VAL A N 1
ATOM 1015 C CA . VAL A 1 123 ? 29.968 23.175 -15.914 1.00 52.31 123 VAL A CA 1
ATOM 1016 C C . VAL A 1 123 ? 29.531 24.634 -15.936 1.00 52.31 123 VAL A C 1
ATOM 1018 O O . VAL A 1 123 ? 29.639 25.293 -16.972 1.00 52.31 123 VAL A O 1
ATOM 1021 N N . TYR A 1 124 ? 28.920 25.103 -14.851 1.00 49.50 124 TYR A N 1
ATOM 1022 C CA . TYR A 1 124 ? 28.867 26.528 -14.585 1.00 49.50 124 TYR A CA 1
ATOM 1023 C C . TYR A 1 124 ? 30.325 26.905 -14.368 1.00 49.50 124 TYR A C 1
ATOM 1025 O O . TYR A 1 124 ? 30.879 26.728 -13.290 1.00 49.50 124 TYR A O 1
ATOM 1033 N N . ARG A 1 125 ? 30.988 27.260 -15.468 1.00 50.91 125 ARG A N 1
ATOM 1034 C CA . ARG A 1 125 ? 32.273 27.922 -15.412 1.00 50.91 125 ARG A CA 1
ATOM 1035 C C . ARG A 1 125 ? 31.908 29.344 -15.030 1.00 50.91 125 ARG A C 1
ATOM 1037 O O . ARG A 1 125 ? 31.352 30.066 -15.857 1.00 50.91 125 ARG A O 1
ATOM 1044 N N . ASP A 1 126 ? 32.098 29.669 -13.759 1.00 50.78 126 ASP A N 1
ATOM 1045 C CA . ASP A 1 126 ? 32.104 31.060 -13.335 1.00 50.78 126 ASP A CA 1
ATOM 1046 C C . ASP A 1 126 ? 33.122 31.784 -14.235 1.00 50.78 126 ASP A C 1
ATOM 1048 O O . ASP A 1 126 ? 34.247 31.288 -14.364 1.00 50.78 126 ASP A O 1
ATOM 1052 N N . PRO A 1 127 ? 32.765 32.878 -14.930 1.00 56.81 127 PRO A N 1
ATOM 1053 C CA . PRO A 1 127 ? 33.691 33.565 -15.832 1.00 56.81 127 PRO A CA 1
ATOM 1054 C C . PRO A 1 127 ? 34.915 34.157 -15.118 1.00 56.81 127 PRO A C 1
ATOM 1056 O O . PRO A 1 127 ? 35.830 34.623 -15.790 1.00 56.81 127 PRO A O 1
ATOM 1059 N N . GLU A 1 128 ? 34.930 34.153 -13.782 1.00 60.19 128 GLU A N 1
ATOM 1060 C CA . GLU A 1 128 ? 35.905 34.877 -12.964 1.00 60.19 128 GLU A CA 1
ATOM 1061 C C . GLU A 1 128 ? 36.835 33.985 -12.121 1.00 60.19 128 GLU A C 1
ATOM 1063 O O . GLU A 1 128 ? 37.785 34.508 -11.543 1.00 60.19 128 GLU A O 1
ATOM 1068 N N . ASP A 1 129 ? 36.645 32.658 -12.067 1.00 57.62 129 ASP A N 1
ATOM 1069 C CA . ASP A 1 129 ? 37.549 31.768 -11.310 1.00 57.62 129 ASP A CA 1
ATOM 1070 C C . ASP A 1 129 ? 38.369 30.875 -12.249 1.00 57.62 129 ASP A C 1
ATOM 1072 O O . ASP A 1 129 ? 38.156 29.671 -12.396 1.00 57.62 129 ASP A O 1
ATOM 1076 N N . GLU A 1 130 ? 39.353 31.495 -12.900 1.00 53.72 130 GLU A N 1
ATOM 1077 C CA . GLU A 1 130 ? 40.408 30.813 -13.655 1.00 53.72 130 GLU A CA 1
ATOM 1078 C C . GLU A 1 130 ? 41.550 30.339 -12.732 1.00 53.72 130 GLU A C 1
ATOM 1080 O O . GLU A 1 130 ? 42.720 30.286 -13.116 1.00 53.72 130 GLU A O 1
ATOM 1085 N N . ARG A 1 131 ? 41.244 29.957 -11.483 1.00 63.62 131 ARG A N 1
ATOM 1086 C CA . ARG A 1 131 ? 42.194 29.193 -10.672 1.00 63.62 131 ARG A CA 1
ATOM 1087 C C . ARG A 1 131 ? 42.206 27.755 -11.156 1.00 63.62 131 ARG A C 1
ATOM 1089 O O . ARG A 1 131 ? 41.415 26.913 -10.739 1.00 63.62 131 ARG A O 1
ATOM 1096 N N . VAL A 1 132 ? 43.156 27.494 -12.048 1.00 49.91 132 VAL A N 1
ATOM 1097 C CA . VAL A 1 132 ? 43.581 26.169 -12.497 1.00 49.91 132 VAL A CA 1
ATOM 1098 C C . VAL A 1 132 ? 43.990 25.334 -11.279 1.00 49.91 132 VAL A C 1
ATOM 1100 O O . VAL A 1 132 ? 45.155 25.277 -10.889 1.00 49.91 132 VAL A O 1
ATOM 1103 N N . LEU A 1 133 ? 43.028 24.662 -10.650 1.00 54.09 133 LEU A N 1
ATOM 1104 C CA . LEU A 1 133 ? 43.324 23.486 -9.850 1.00 54.09 133 LEU A CA 1
ATOM 1105 C C . LEU A 1 133 ? 43.733 22.399 -10.841 1.00 54.09 133 LEU A C 1
ATOM 1107 O O . LEU A 1 133 ? 42.901 21.844 -11.557 1.00 54.09 133 LEU A O 1
ATOM 1111 N N . ASN A 1 134 ? 45.035 22.116 -10.887 1.00 50.72 134 ASN A N 1
ATOM 1112 C CA . ASN A 1 134 ? 45.575 20.902 -11.487 1.00 50.72 134 ASN A CA 1
ATOM 1113 C C . ASN A 1 134 ? 45.020 19.696 -10.719 1.00 50.72 134 ASN A C 1
ATOM 1115 O O . ASN A 1 134 ? 45.667 19.160 -9.821 1.00 50.72 134 ASN A O 1
ATOM 1119 N N . VAL A 1 135 ? 43.792 19.292 -11.038 1.00 62.47 135 VAL A N 1
ATOM 1120 C CA . VAL A 1 135 ? 43.221 18.042 -10.550 1.00 62.47 135 VAL A CA 1
ATOM 1121 C C . VAL A 1 135 ? 43.777 16.933 -11.444 1.00 62.47 135 VAL A C 1
ATOM 1123 O O . VAL A 1 135 ? 43.577 16.984 -12.662 1.00 62.47 135 VAL A O 1
ATOM 1126 N N . PRO A 1 136 ? 44.507 15.950 -10.891 1.00 61.38 136 PRO A N 1
ATOM 1127 C CA . PRO A 1 136 ? 45.002 14.836 -11.683 1.00 61.38 136 PRO A CA 1
ATOM 1128 C C . PRO A 1 136 ? 43.823 14.059 -12.291 1.00 61.38 136 PRO A C 1
ATOM 1130 O O . PRO A 1 136 ? 42.765 13.951 -11.661 1.00 61.38 136 PRO A O 1
ATOM 1133 N N . PRO A 1 137 ? 43.977 13.512 -13.510 1.00 66.00 137 PRO A N 1
ATOM 1134 C CA . PRO A 1 137 ? 42.926 12.726 -14.136 1.00 66.00 137 PRO A CA 1
ATOM 1135 C C . PRO A 1 137 ? 42.563 11.527 -13.246 1.00 66.00 137 PRO A C 1
ATOM 1137 O O . PRO A 1 137 ? 43.455 10.935 -12.628 1.00 66.00 137 PRO A O 1
ATOM 1140 N N . PRO A 1 138 ? 41.277 11.138 -13.183 1.00 63.75 138 PRO A N 1
ATOM 1141 C CA . PRO A 1 138 ? 40.879 9.950 -12.447 1.00 63.75 138 PRO A CA 1
ATOM 1142 C C . PRO A 1 138 ? 41.624 8.725 -13.001 1.00 63.75 138 PRO A C 1
ATOM 1144 O O . PRO A 1 138 ? 41.829 8.628 -14.220 1.00 63.75 138 PRO A O 1
ATOM 1147 N N . PRO A 1 139 ? 42.040 7.782 -12.138 1.00 62.09 139 PRO A N 1
ATOM 1148 C CA . PRO A 1 139 ? 42.710 6.574 -12.588 1.00 62.09 139 PRO A CA 1
ATOM 1149 C C . PRO A 1 139 ? 41.790 5.815 -13.548 1.00 62.09 139 PRO A C 1
ATOM 1151 O O . PRO A 1 139 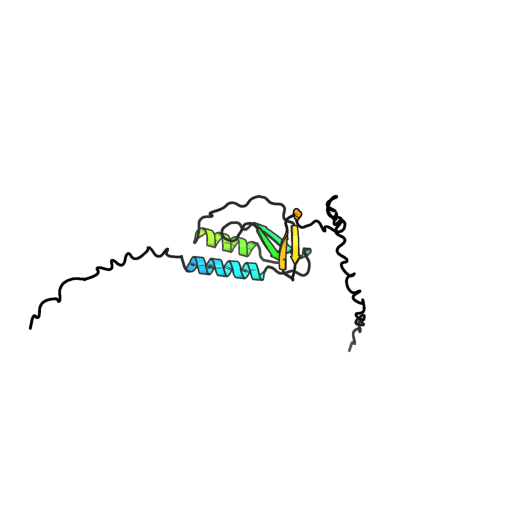? 40.623 5.559 -13.244 1.00 62.09 139 PRO A O 1
ATOM 1154 N N . LYS A 1 140 ? 42.320 5.468 -14.726 1.00 57.66 140 LYS A N 1
ATOM 1155 C CA . LYS A 1 140 ? 41.643 4.608 -15.701 1.00 57.66 140 LYS A CA 1
ATOM 1156 C C . LYS A 1 140 ? 41.456 3.228 -15.071 1.00 57.66 140 LYS A C 1
ATOM 1158 O O . LYS A 1 140 ? 42.362 2.403 -15.102 1.00 57.66 140 LYS A O 1
ATOM 1163 N N . GLY A 1 141 ? 40.286 3.006 -14.478 1.00 52.66 141 GLY A N 1
ATOM 1164 C CA . GLY A 1 141 ? 39.837 1.688 -14.054 1.00 52.66 141 GLY A CA 1
ATOM 1165 C C . GLY A 1 141 ? 39.686 0.801 -15.283 1.00 52.66 141 GLY A C 1
ATOM 1166 O O . GLY A 1 141 ? 38.856 1.059 -16.152 1.00 52.66 141 GLY A O 1
ATOM 1167 N N . THR A 1 142 ? 40.543 -0.206 -15.364 1.00 51.75 142 THR A N 1
ATOM 1168 C CA . THR A 1 142 ? 40.542 -1.274 -16.355 1.00 51.75 142 THR A CA 1
ATOM 1169 C C . THR A 1 142 ? 39.204 -2.002 -16.355 1.00 51.75 142 THR A C 1
ATOM 1171 O O . THR A 1 142 ? 38.804 -2.604 -15.359 1.00 51.75 142 THR A O 1
ATOM 1174 N N . ALA A 1 143 ? 38.526 -1.947 -17.497 1.00 56.44 143 ALA A N 1
ATOM 1175 C CA . ALA A 1 143 ? 37.506 -2.907 -17.863 1.00 56.44 143 ALA A CA 1
ATOM 1176 C C . ALA A 1 143 ? 38.188 -4.263 -18.071 1.00 56.44 143 ALA A C 1
ATOM 1178 O O . ALA A 1 143 ? 38.949 -4.405 -19.017 1.00 56.44 143 ALA A O 1
ATOM 1179 N N . ASP A 1 144 ? 37.932 -5.217 -17.182 1.00 57.16 144 ASP A N 1
ATOM 1180 C CA . ASP A 1 144 ? 38.020 -6.648 -17.474 1.00 57.16 144 ASP A CA 1
ATOM 1181 C C . ASP A 1 144 ? 37.319 -7.423 -16.352 1.00 57.16 144 ASP A C 1
ATOM 1183 O O . ASP A 1 144 ? 37.868 -7.655 -15.276 1.00 57.16 144 ASP A O 1
ATOM 1187 N N . GLN A 1 145 ? 36.075 -7.833 -16.604 1.00 52.19 145 GLN A N 1
ATOM 1188 C CA . GLN A 1 145 ? 35.531 -9.026 -15.963 1.00 52.19 145 GLN A CA 1
ATOM 1189 C C . GLN A 1 145 ? 35.132 -10.037 -17.044 1.00 52.19 145 GLN A C 1
ATOM 1191 O O . GLN A 1 145 ? 34.461 -9.673 -18.016 1.00 52.19 145 GLN A O 1
ATOM 1196 N N . PRO A 1 146 ? 35.561 -11.303 -16.909 1.00 57.25 146 PRO A N 1
ATOM 1197 C CA . PRO A 1 146 ? 35.378 -12.318 -17.929 1.00 57.25 146 PRO A CA 1
ATOM 1198 C C . PRO A 1 146 ? 33.923 -12.787 -18.002 1.00 57.25 146 PRO A C 1
ATOM 1200 O O . PRO A 1 146 ? 33.268 -13.047 -16.993 1.00 57.25 146 PRO A O 1
ATOM 1203 N N . LYS A 1 147 ? 33.450 -12.958 -19.240 1.00 52.16 147 LYS A N 1
ATOM 1204 C CA . LYS A 1 147 ? 32.197 -13.634 -19.594 1.00 52.16 147 LYS A CA 1
ATOM 1205 C C . LYS A 1 147 ? 32.122 -14.994 -18.891 1.00 52.16 147 LYS A C 1
ATOM 1207 O O . LYS A 1 147 ? 32.846 -15.918 -19.263 1.00 52.16 147 LYS A O 1
ATOM 1212 N N . GLN A 1 148 ? 31.219 -15.143 -17.922 1.00 58.91 148 GLN A N 1
ATOM 1213 C CA . GLN A 1 148 ? 30.835 -16.466 -17.443 1.00 58.91 148 GLN A CA 1
ATOM 1214 C C . GLN A 1 148 ? 30.089 -17.198 -18.561 1.00 58.91 148 GLN A C 1
ATOM 1216 O O . GLN A 1 148 ? 29.083 -16.744 -19.105 1.00 58.91 148 GLN A O 1
ATOM 1221 N N . LYS A 1 149 ? 30.690 -18.317 -18.948 1.00 61.72 149 LYS A N 1
ATOM 1222 C CA . LYS A 1 149 ? 30.303 -19.196 -20.039 1.00 61.72 149 LYS A CA 1
ATOM 1223 C C . LYS A 1 149 ? 29.055 -19.978 -19.629 1.00 61.72 149 LYS A C 1
ATOM 1225 O O . LYS A 1 149 ? 29.079 -20.730 -18.661 1.00 61.72 149 LYS A O 1
ATOM 1230 N N . LEU A 1 150 ? 27.991 -19.792 -20.401 1.00 56.88 150 LEU A N 1
ATOM 1231 C CA . LEU A 1 150 ? 26.772 -20.591 -20.397 1.00 56.88 150 LEU A CA 1
ATOM 1232 C C . LEU A 1 150 ? 27.139 -22.070 -20.645 1.00 56.88 150 LEU A C 1
ATOM 1234 O O . LEU A 1 150 ? 27.681 -22.394 -21.703 1.00 56.88 150 LEU A O 1
ATOM 1238 N N . LEU A 1 151 ? 26.867 -22.958 -19.688 1.00 62.62 151 LEU A N 1
ATOM 1239 C CA . LEU A 1 151 ? 26.894 -24.409 -19.889 1.00 62.62 151 LEU A CA 1
ATOM 1240 C C . LEU A 1 151 ? 25.453 -24.926 -19.866 1.00 62.62 151 LEU A C 1
ATOM 1242 O O . LEU A 1 151 ? 24.684 -24.657 -18.948 1.00 62.62 151 LEU A O 1
ATOM 1246 N N . GLN A 1 152 ? 25.115 -25.587 -20.967 1.00 70.56 152 GLN A N 1
ATOM 1247 C CA . GLN A 1 152 ? 23.825 -26.146 -21.356 1.00 70.56 152 GLN A CA 1
ATOM 1248 C C . GLN A 1 152 ? 23.468 -27.440 -20.588 1.00 70.56 152 GLN A C 1
ATOM 1250 O O . GLN A 1 152 ? 24.321 -27.977 -19.878 1.00 70.56 152 GLN A O 1
ATOM 1255 N N . PRO A 1 153 ? 22.217 -27.935 -20.706 1.00 64.44 153 PRO A N 1
ATOM 1256 C CA . PRO A 1 153 ? 21.671 -28.969 -19.835 1.00 64.44 153 PRO A CA 1
ATOM 1257 C C . PRO A 1 153 ? 22.093 -30.373 -20.281 1.00 64.44 153 PRO A C 1
ATOM 1259 O O . PRO A 1 153 ? 22.179 -30.653 -21.475 1.00 64.44 153 PRO A O 1
ATOM 1262 N N . PHE A 1 154 ? 22.285 -31.278 -19.319 1.00 59.16 154 PHE A N 1
ATOM 1263 C CA . PHE A 1 154 ? 22.356 -32.712 -19.588 1.00 59.16 154 PHE A CA 1
ATOM 1264 C C . PHE A 1 154 ? 21.082 -33.400 -19.100 1.00 59.16 154 PHE A C 1
ATOM 1266 O O . PHE A 1 154 ? 20.802 -33.484 -17.909 1.00 59.16 154 PHE A O 1
ATOM 1273 N N . THR A 1 155 ? 20.330 -33.886 -20.079 1.00 67.56 155 THR A N 1
ATOM 1274 C CA . THR A 1 155 ? 19.334 -34.953 -19.998 1.00 67.56 155 THR A CA 1
ATOM 1275 C C . THR A 1 155 ? 19.931 -36.254 -19.464 1.00 67.56 155 THR A C 1
ATOM 1277 O O . THR A 1 155 ? 20.962 -36.705 -19.974 1.00 67.56 155 THR A O 1
ATOM 1280 N N . ARG A 1 156 ? 19.199 -36.929 -18.577 1.00 60.28 156 ARG A N 1
ATOM 1281 C CA . ARG A 1 156 ? 18.810 -38.331 -18.766 1.00 60.28 156 ARG A CA 1
ATOM 1282 C C . ARG A 1 156 ? 17.551 -38.647 -17.978 1.00 60.28 156 ARG A C 1
ATOM 1284 O O . ARG A 1 156 ? 17.470 -38.180 -16.824 1.00 60.28 156 ARG A O 1
#

Radius of gyration: 30.67 Å; chains: 1; bounding box: 61×73×96 Å

Foldseek 3Di:
DDDDDPDDDPPPPPPPPDPPPPQPVVLVVLLVVLLVLLQVQFFDPWLVQWDKDQQAPPNDGIGIGGPPDDPVVSNVSSVVSCVPPDDHPDDDDDDDWRWGQDPRGIDTDDPVVPDPPPDDPPPPPPPPPPPPPPDDDDPPDDDDDDDDDDDDDDDD

pLDDT: mean 76.2, std 18.53, range [42.31, 98.38]

Secondary structure (DSSP, 8-state):
------------------------HHHHHHHHHHHHHHHHT---SSGGGEEEE--BTTTBS-EEEETTS-HHHHHHHHHHHHHHT------------EEEEETTEEEEE-GGGG----S-------TT------PPPPP--------PPP------